Protein AF-A0A501X7D6-F1 (afdb_monomer_lite)

Sequence (62 aa):
MARRLSYDMTVRKDGDIWTIWGLGVERDGKVFCHLASQTRFRKQRNGEVPIQQNDWVKGTKD

Radius of gyration: 12.33 Å; chains: 1; bounding box: 19×28×35 Å

Structure (mmCIF, N/CA/C/O backbone):
data_AF-A0A501X7D6-F1
#
_entry.id   AF-A0A501X7D6-F1
#
loop_
_atom_site.group_PDB
_atom_site.id
_atom_site.type_symbol
_atom_site.label_atom_id
_atom_site.label_alt_id
_atom_site.label_comp_id
_atom_site.label_asym_id
_atom_site.label_entity_id
_atom_site.label_seq_id
_atom_site.pdbx_PDB_ins_code
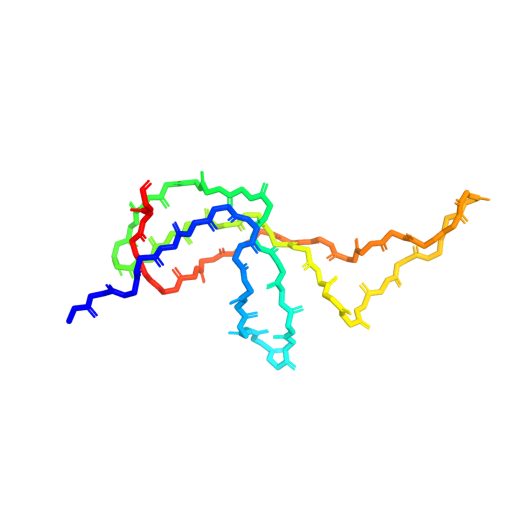_atom_site.Cartn_x
_atom_site.Cartn_y
_atom_site.Cartn_z
_atom_site.occupancy
_atom_site.B_iso_or_equiv
_atom_site.auth_seq_id
_atom_site.auth_comp_id
_atom_site.auth_asym_id
_atom_site.auth_atom_id
_atom_site.pdbx_PDB_model_num
ATOM 1 N N . MET A 1 1 ? -1.605 -12.881 -16.392 1.00 64.94 1 MET A N 1
ATOM 2 C CA . MET A 1 1 ? -1.804 -11.418 -16.461 1.00 64.94 1 MET A CA 1
ATOM 3 C C . MET A 1 1 ? -1.403 -10.818 -15.124 1.00 64.94 1 MET A C 1
ATOM 5 O O . MET A 1 1 ? -1.823 -11.349 -14.101 1.00 64.94 1 MET A O 1
ATOM 9 N N . ALA A 1 2 ? -0.548 -9.793 -15.108 1.00 78.62 2 ALA A N 1
ATOM 10 C CA . ALA A 1 2 ? -0.274 -9.055 -13.876 1.00 78.62 2 ALA A CA 1
ATOM 11 C C . ALA A 1 2 ? -1.543 -8.295 -13.451 1.00 78.62 2 ALA A C 1
ATOM 13 O O . ALA A 1 2 ? -2.289 -7.820 -14.305 1.00 78.62 2 ALA A O 1
ATOM 14 N N . ARG A 1 3 ? -1.819 -8.227 -12.143 1.00 92.56 3 ARG A N 1
ATOM 15 C CA . ARG A 1 3 ? -2.939 -7.440 -11.607 1.00 92.56 3 ARG A CA 1
ATOM 16 C C . ARG A 1 3 ? -2.661 -5.964 -11.888 1.00 92.56 3 ARG A C 1
ATOM 18 O O . ARG A 1 3 ? -1.579 -5.495 -11.540 1.00 92.56 3 ARG A O 1
ATOM 25 N N . ARG A 1 4 ? -3.620 -5.260 -12.487 1.00 96.12 4 ARG A N 1
ATOM 26 C CA . ARG A 1 4 ? -3.535 -3.812 -12.682 1.00 96.12 4 ARG A CA 1
ATOM 27 C C . ARG A 1 4 ? -3.893 -3.100 -11.371 1.00 96.12 4 ARG A C 1
ATOM 29 O O . ARG A 1 4 ? -4.785 -3.563 -10.659 1.00 96.12 4 ARG A O 1
ATOM 36 N N . LEU A 1 5 ? -3.101 -2.104 -10.991 1.00 97.44 5 LEU A N 1
ATOM 37 C CA . LEU A 1 5 ? -3.146 -1.397 -9.717 1.00 97.44 5 LEU A CA 1
ATOM 38 C C . LEU A 1 5 ? -3.569 0.046 -9.962 1.00 97.44 5 LEU A C 1
ATOM 40 O O . LEU A 1 5 ? -2.893 0.769 -10.690 1.00 97.44 5 LEU A O 1
ATOM 44 N N . SER A 1 6 ? -4.636 0.468 -9.296 1.00 97.38 6 SER A N 1
ATOM 45 C CA . SER A 1 6 ? -5.185 1.817 -9.396 1.00 97.38 6 SER A CA 1
ATOM 46 C C . SER A 1 6 ? -5.081 2.567 -8.066 1.00 97.38 6 SER A C 1
ATOM 48 O O . SER A 1 6 ? -4.842 1.981 -7.005 1.00 97.38 6 SER A O 1
ATOM 50 N N . TYR A 1 7 ? -5.293 3.881 -8.118 1.00 96.69 7 TYR A N 1
ATOM 51 C CA . TYR A 1 7 ? -5.545 4.691 -6.926 1.00 96.69 7 TYR A CA 1
ATOM 52 C C . TYR A 1 7 ? -6.799 4.185 -6.182 1.00 96.69 7 TYR A C 1
ATOM 54 O O . TYR A 1 7 ? -7.674 3.575 -6.799 1.00 96.69 7 TYR A O 1
ATOM 62 N N . ASP A 1 8 ? -6.852 4.379 -4.862 1.00 97.25 8 ASP A N 1
ATOM 63 C CA . ASP A 1 8 ? -7.901 3.926 -3.926 1.00 97.25 8 ASP A CA 1
ATOM 64 C C . ASP A 1 8 ? -8.161 2.411 -3.880 1.00 97.25 8 ASP A C 1
ATOM 66 O O . ASP A 1 8 ? -9.046 1.915 -3.177 1.00 97.25 8 ASP A O 1
ATOM 70 N N . MET A 1 9 ? -7.343 1.630 -4.577 1.00 97.81 9 MET A N 1
ATOM 71 C CA . MET A 1 9 ? -7.475 0.187 -4.608 1.00 97.81 9 MET A CA 1
ATOM 72 C C . MET A 1 9 ? -7.095 -0.444 -3.272 1.00 97.81 9 MET A C 1
ATOM 74 O O . MET A 1 9 ? -6.079 -0.104 -2.665 1.00 97.81 9 MET A O 1
ATOM 78 N N . THR A 1 10 ? -7.876 -1.440 -2.848 1.00 98.19 10 THR A N 1
ATOM 79 C CA . THR A 1 10 ? -7.572 -2.222 -1.647 1.00 98.19 10 THR A CA 1
ATOM 80 C C . THR A 1 10 ? -6.646 -3.402 -1.962 1.00 98.19 10 THR A C 1
ATOM 82 O O . THR A 1 10 ? -6.885 -4.208 -2.876 1.00 98.19 10 THR A O 1
ATOM 85 N N . VAL A 1 11 ? -5.580 -3.535 -1.172 1.00 97.25 11 VAL A N 1
ATOM 86 C CA . VAL A 1 11 ? -4.590 -4.611 -1.273 1.00 97.25 11 VAL A CA 1
ATOM 87 C C . VAL A 1 11 ? -4.295 -5.224 0.094 1.00 97.25 11 VAL A C 1
ATOM 89 O O . VAL A 1 11 ? -4.341 -4.552 1.117 1.00 97.25 11 VAL A O 1
ATOM 92 N N . ARG A 1 12 ? -3.985 -6.525 0.110 1.00 96.56 12 ARG A N 1
ATOM 93 C CA . ARG A 1 12 ? -3.498 -7.225 1.304 1.00 96.56 12 ARG A CA 1
ATOM 94 C C . ARG A 1 12 ? -1.989 -7.362 1.227 1.00 96.56 12 ARG A C 1
ATOM 96 O O . ARG A 1 12 ? -1.480 -7.820 0.203 1.00 96.56 12 ARG A O 1
ATOM 103 N N . LYS A 1 13 ? -1.292 -6.976 2.291 1.00 93.00 13 LYS A N 1
ATOM 104 C CA . LYS A 1 13 ? 0.168 -7.020 2.366 1.00 93.00 13 LYS A CA 1
ATOM 105 C C . LYS A 1 13 ? 0.634 -7.041 3.817 1.00 93.00 13 LYS A C 1
ATOM 107 O O . LYS A 1 13 ? 0.101 -6.310 4.644 1.00 93.00 13 LYS A O 1
ATOM 112 N N . ASP A 1 14 ? 1.618 -7.895 4.097 1.00 91.69 14 ASP A N 1
ATOM 113 C CA . ASP A 1 14 ? 2.248 -8.063 5.415 1.00 91.69 14 ASP A CA 1
ATOM 114 C C . ASP A 1 14 ? 1.230 -8.327 6.540 1.00 91.69 14 ASP A C 1
ATOM 116 O O . ASP A 1 14 ? 1.339 -7.807 7.645 1.00 91.69 14 ASP A O 1
ATOM 120 N N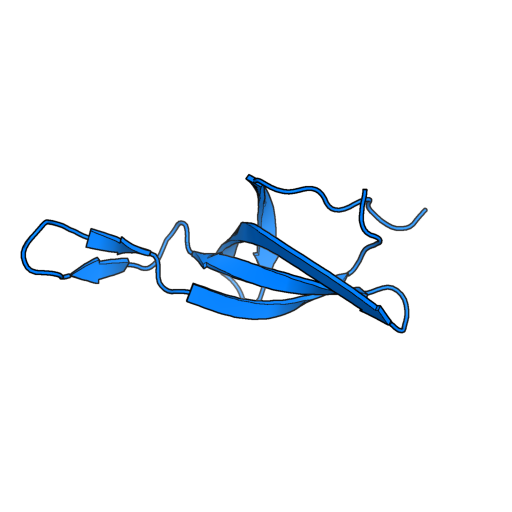 . GLY A 1 15 ? 0.197 -9.121 6.229 1.00 93.00 15 GLY A N 1
ATOM 121 C CA . GLY A 1 15 ? -0.891 -9.455 7.155 1.00 93.00 15 GLY A CA 1
ATOM 122 C C . GLY A 1 15 ? -1.925 -8.345 7.378 1.00 93.00 15 GLY A C 1
ATOM 123 O O . GLY A 1 15 ? -2.863 -8.554 8.139 1.00 93.00 15 GLY A O 1
ATOM 124 N N . ASP A 1 16 ? 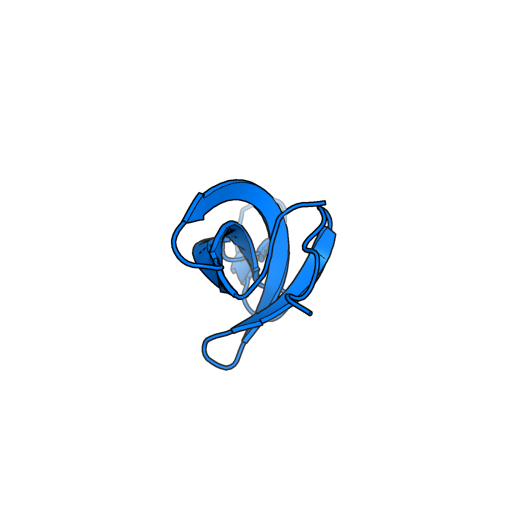-1.796 -7.202 6.702 1.00 95.62 16 ASP A N 1
ATOM 125 C CA . ASP A 1 16 ? -2.676 -6.038 6.837 1.00 95.62 16 ASP A CA 1
ATOM 126 C C . ASP A 1 16 ? -3.418 -5.720 5.519 1.00 95.62 16 ASP A C 1
ATOM 128 O O . ASP A 1 16 ? -3.099 -6.246 4.444 1.00 95.62 16 ASP A O 1
ATOM 132 N N . ILE A 1 17 ? -4.440 -4.872 5.612 1.00 98.12 17 ILE A N 1
ATOM 133 C CA . ILE A 1 17 ? -5.254 -4.349 4.519 1.00 98.12 17 ILE A CA 1
ATOM 134 C C . ILE A 1 17 ? -4.898 -2.877 4.318 1.00 98.12 17 ILE A C 1
ATOM 136 O O . ILE A 1 17 ? -4.939 -2.079 5.252 1.00 98.12 17 ILE A O 1
ATOM 140 N N . TRP A 1 18 ? -4.584 -2.520 3.079 1.00 98.50 18 TRP A N 1
ATOM 141 C CA . TRP A 1 18 ? -4.119 -1.193 2.704 1.00 98.50 18 TRP A CA 1
ATOM 142 C C . TRP A 1 18 ? -4.939 -0.626 1.555 1.00 98.50 18 TRP A C 1
ATOM 144 O O . TRP A 1 18 ? -5.296 -1.354 0.628 1.00 98.50 18 TRP A O 1
ATOM 154 N N . THR A 1 19 ? -5.152 0.683 1.579 1.00 98.56 19 THR A N 1
ATOM 155 C CA . THR A 1 19 ? -5.590 1.471 0.425 1.00 98.56 19 THR A CA 1
ATOM 156 C C . THR A 1 19 ? -4.366 2.052 -0.277 1.00 98.56 19 THR A C 1
ATOM 158 O O . THR A 1 19 ? -3.470 2.588 0.381 1.00 98.56 19 THR A O 1
ATOM 161 N N . ILE A 1 20 ? -4.315 1.964 -1.607 1.00 98.44 20 ILE A N 1
ATOM 162 C CA . ILE A 1 20 ? -3.290 2.640 -2.410 1.00 98.44 20 ILE A CA 1
ATOM 163 C C . ILE A 1 20 ? -3.629 4.131 -2.505 1.00 98.44 20 ILE A C 1
ATOM 165 O O . ILE A 1 20 ? -4.593 4.513 -3.156 1.00 98.44 20 ILE A O 1
ATOM 169 N N . TRP A 1 21 ? -2.803 4.975 -1.896 1.00 98.44 21 TRP A N 1
ATOM 170 C CA . TRP A 1 21 ? -2.887 6.442 -1.954 1.00 98.44 21 TRP A CA 1
ATOM 171 C C . TRP A 1 21 ? -1.898 7.064 -2.941 1.00 98.44 21 TRP A C 1
ATOM 173 O O . TRP A 1 21 ? -1.797 8.285 -3.041 1.00 98.44 21 TRP A O 1
ATOM 183 N N . GLY A 1 22 ? -1.119 6.251 -3.647 1.00 98.06 22 GLY A N 1
ATOM 184 C CA . GLY A 1 22 ? -0.193 6.732 -4.661 1.00 98.06 22 GLY A CA 1
ATOM 185 C C . GLY A 1 22 ? 0.446 5.587 -5.428 1.00 98.06 22 GLY A C 1
ATOM 186 O O . GLY A 1 22 ? 0.801 4.561 -4.846 1.00 98.06 22 GLY A O 1
ATOM 187 N N . LEU A 1 23 ? 0.602 5.785 -6.734 1.00 98.19 23 LEU A N 1
ATOM 188 C CA . LEU A 1 23 ? 1.286 4.872 -7.642 1.00 98.19 23 LEU A CA 1
ATOM 189 C C . LEU A 1 23 ? 2.591 5.528 -8.093 1.00 98.19 23 LEU A C 1
ATOM 191 O O . LEU A 1 23 ? 2.582 6.604 -8.686 1.00 98.19 23 LEU A O 1
ATOM 195 N N . GLY A 1 24 ? 3.708 4.889 -7.776 1.00 97.19 24 GLY A N 1
ATOM 196 C CA . GLY A 1 24 ? 5.043 5.318 -8.159 1.00 97.19 24 GLY A CA 1
ATOM 197 C C . GLY A 1 24 ? 5.576 4.554 -9.368 1.00 97.19 24 GLY A C 1
ATOM 198 O O . GLY A 1 24 ? 4.854 4.212 -10.304 1.00 97.19 24 GLY A O 1
ATOM 199 N N . VAL A 1 25 ? 6.885 4.306 -9.347 1.00 97.44 25 VAL A N 1
ATOM 200 C CA . VAL A 1 25 ? 7.602 3.617 -10.425 1.00 97.44 25 VAL A CA 1
ATOM 201 C C . VAL A 1 25 ? 7.231 2.131 -10.505 1.00 97.44 25 VAL A C 1
ATOM 203 O O . VAL A 1 25 ? 6.956 1.486 -9.491 1.00 97.44 25 VAL A O 1
ATOM 206 N N . GLU A 1 26 ? 7.273 1.585 -11.720 1.00 97.38 26 GLU A N 1
ATOM 207 C CA . GLU A 1 26 ? 7.177 0.152 -11.989 1.00 97.38 26 GLU A CA 1
ATOM 208 C C . GLU A 1 26 ? 8.558 -0.473 -12.131 1.00 97.38 26 GLU A C 1
ATOM 210 O O . GLU A 1 26 ? 9.413 0.044 -12.852 1.00 97.38 26 GLU A O 1
ATOM 215 N N . ARG A 1 27 ? 8.770 -1.613 -11.476 1.00 96.75 27 ARG A N 1
ATOM 216 C CA . ARG A 1 27 ? 10.000 -2.391 -11.597 1.00 96.75 27 ARG A CA 1
ATOM 217 C C . ARG A 1 27 ? 9.732 -3.860 -11.291 1.00 96.75 27 ARG A C 1
ATOM 219 O O . ARG A 1 27 ? 9.070 -4.176 -10.307 1.00 96.75 27 ARG A O 1
ATOM 226 N N . ASP A 1 28 ? 10.250 -4.756 -12.130 1.00 95.56 28 ASP A N 1
ATOM 227 C CA . ASP A 1 28 ? 10.233 -6.209 -11.903 1.00 95.56 28 ASP A CA 1
ATOM 228 C C . ASP A 1 28 ? 8.828 -6.772 -11.568 1.00 95.56 28 ASP A C 1
ATOM 230 O O . ASP A 1 28 ? 8.656 -7.610 -10.680 1.00 95.56 28 ASP A O 1
ATOM 234 N N . GLY A 1 29 ? 7.792 -6.279 -12.263 1.00 95.50 29 GLY A N 1
ATOM 235 C CA . GLY A 1 29 ? 6.396 -6.701 -12.066 1.00 95.50 29 GLY A CA 1
ATOM 236 C C . GLY A 1 29 ? 5.763 -6.226 -10.751 1.00 95.50 29 GLY A C 1
ATOM 237 O O . GLY A 1 29 ? 4.825 -6.858 -10.247 1.00 95.50 29 GLY A O 1
ATOM 238 N N . LYS A 1 30 ? 6.299 -5.150 -10.169 1.00 97.19 30 LYS A N 1
ATOM 239 C CA . LYS A 1 30 ? 5.780 -4.483 -8.975 1.00 97.19 30 LYS A CA 1
ATOM 240 C C . LYS A 1 30 ? 5.678 -2.976 -9.208 1.00 97.19 30 LYS A C 1
ATOM 242 O O . LYS A 1 30 ? 6.480 -2.405 -9.943 1.00 97.19 30 LYS A O 1
ATOM 247 N N . VAL A 1 31 ? 4.744 -2.336 -8.515 1.00 97.94 31 VAL A N 1
ATOM 248 C CA . VAL A 1 31 ? 4.610 -0.876 -8.427 1.00 97.94 31 VAL A CA 1
ATOM 249 C C . VAL A 1 31 ? 5.035 -0.441 -7.031 1.00 97.94 31 VAL A C 1
ATOM 251 O O . VAL A 1 31 ? 4.628 -1.055 -6.044 1.00 97.94 31 VAL A O 1
ATOM 254 N N . PHE A 1 32 ? 5.852 0.603 -6.927 1.00 98.12 32 PHE A N 1
ATOM 255 C CA . PHE A 1 32 ? 6.129 1.245 -5.645 1.00 98.12 32 PHE A CA 1
ATOM 256 C C . PHE A 1 32 ? 4.917 2.086 -5.239 1.00 98.12 32 PHE A C 1
ATOM 258 O O . PHE A 1 32 ? 4.577 3.040 -5.934 1.00 98.12 32 PHE A O 1
ATOM 265 N N . CYS A 1 33 ? 4.240 1.731 -4.152 1.00 98.31 33 CYS A N 1
ATOM 266 C CA . CYS A 1 33 ? 2.977 2.344 -3.754 1.00 98.31 33 CYS A CA 1
ATOM 267 C C . CYS A 1 33 ? 3.106 3.095 -2.432 1.00 98.31 33 CYS A C 1
ATOM 269 O O . CYS A 1 33 ? 3.745 2.606 -1.500 1.00 98.31 33 CYS A O 1
ATOM 271 N N . HIS A 1 34 ? 2.407 4.225 -2.333 1.00 98.50 34 HIS A N 1
ATOM 272 C CA . HIS A 1 34 ? 2.080 4.837 -1.051 1.00 98.50 34 HIS A CA 1
ATOM 273 C C . HIS A 1 34 ? 0.815 4.166 -0.509 1.00 98.50 34 HIS A C 1
ATOM 275 O O . HIS A 1 34 ? -0.218 4.141 -1.179 1.00 98.50 34 HIS A O 1
ATOM 281 N N . LEU A 1 35 ? 0.910 3.576 0.676 1.00 98.50 35 LEU A N 1
ATOM 282 C CA . LEU A 1 35 ? -0.107 2.723 1.273 1.00 98.50 35 LEU A CA 1
ATOM 283 C C . LEU A 1 35 ? -0.602 3.338 2.581 1.00 98.50 35 LEU A C 1
ATOM 285 O O . LEU A 1 35 ? 0.208 3.715 3.425 1.00 98.50 35 LEU A O 1
ATOM 289 N N . ALA A 1 36 ? -1.918 3.358 2.780 1.00 98.44 36 ALA A N 1
ATOM 290 C CA . ALA A 1 36 ? -2.554 3.711 4.047 1.00 98.44 36 ALA A CA 1
ATOM 291 C C . ALA A 1 36 ? -3.307 2.508 4.623 1.00 98.44 36 ALA A C 1
ATOM 293 O O . ALA A 1 36 ? -4.104 1.878 3.927 1.00 98.44 36 ALA A O 1
ATOM 294 N N . SER A 1 37 ? -3.015 2.151 5.872 1.00 98.00 37 SER A N 1
ATOM 295 C CA . SER A 1 37 ? -3.621 0.996 6.537 1.00 98.00 37 SER A CA 1
ATOM 296 C C . SER A 1 37 ? -5.104 1.250 6.790 1.00 98.00 37 SER A C 1
ATOM 298 O O . SER A 1 37 ? -5.500 2.349 7.170 1.00 98.00 37 SER A O 1
ATOM 300 N N . GLN A 1 38 ? -5.921 0.216 6.608 1.00 98.06 38 GLN A N 1
ATOM 301 C CA . GLN A 1 38 ? -7.337 0.228 6.975 1.00 98.06 38 GLN A CA 1
ATOM 302 C C . GLN A 1 38 ? -7.585 -0.330 8.383 1.00 98.06 38 GLN A C 1
ATOM 304 O O . GLN A 1 38 ? -8.710 -0.261 8.871 1.00 98.06 38 GLN A O 1
ATOM 309 N N . THR A 1 39 ? -6.567 -0.897 9.038 1.00 97.44 39 THR A N 1
ATOM 310 C CA . THR A 1 39 ? -6.724 -1.552 10.350 1.00 97.44 39 THR A CA 1
ATOM 311 C C . THR A 1 39 ? -5.901 -0.902 11.460 1.00 97.44 39 THR A C 1
ATOM 313 O O . THR A 1 39 ? -6.173 -1.130 12.638 1.00 97.44 39 THR A O 1
ATOM 316 N N . ARG A 1 40 ? -4.903 -0.079 11.113 1.00 97.25 40 ARG A N 1
ATOM 317 C CA . ARG A 1 40 ? -3.991 0.558 12.0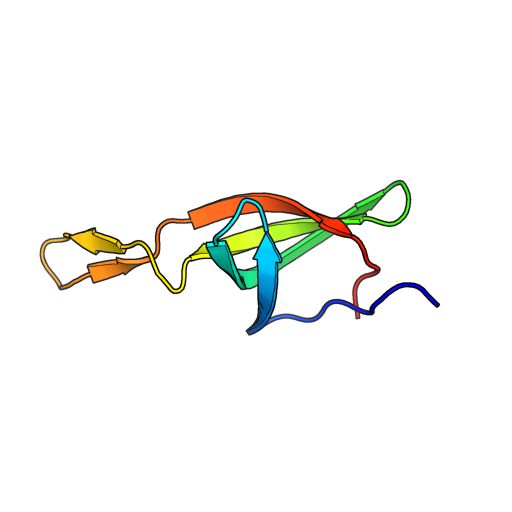68 1.00 97.25 40 ARG A CA 1
ATOM 318 C C . ARG A 1 40 ? -4.027 2.069 11.933 1.00 97.25 40 ARG A C 1
ATOM 320 O O . ARG A 1 40 ? -3.797 2.618 10.856 1.00 97.25 40 ARG A O 1
ATOM 327 N N . PHE A 1 41 ? -4.215 2.735 13.067 1.00 97.56 41 PHE A N 1
ATOM 328 C CA . PHE A 1 41 ? -4.362 4.182 13.139 1.00 97.56 41 PHE A CA 1
ATOM 329 C C . PHE A 1 41 ? -3.477 4.779 14.232 1.00 97.56 41 PHE A C 1
ATOM 331 O O . PHE A 1 41 ? -3.199 4.152 15.255 1.00 97.56 41 PHE A O 1
ATOM 338 N N . ARG A 1 42 ? -3.035 6.018 14.014 1.00 96.88 42 ARG A N 1
ATOM 339 C CA . ARG A 1 42 ? -2.370 6.853 15.014 1.00 96.88 42 ARG A CA 1
ATOM 340 C C . ARG A 1 42 ? -3.342 7.921 15.494 1.00 96.88 42 ARG A C 1
ATOM 342 O O . ARG A 1 42 ? -3.885 8.677 14.689 1.00 96.88 42 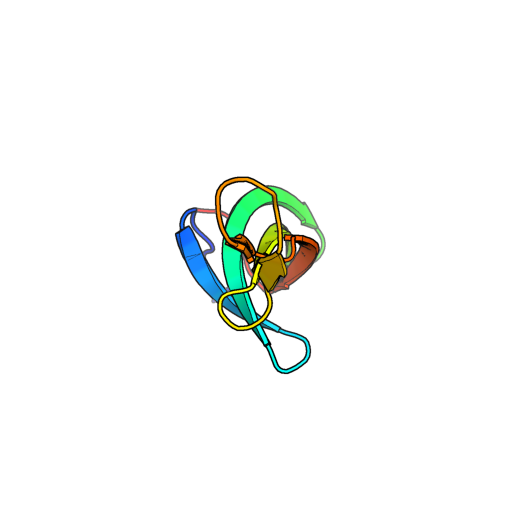ARG A O 1
ATOM 349 N N . LYS A 1 43 ? -3.484 8.045 16.812 1.00 97.38 43 LYS A N 1
ATOM 350 C CA . LYS A 1 43 ? -4.265 9.118 17.431 1.00 97.38 43 LYS A CA 1
ATOM 351 C C . LYS A 1 43 ? -3.574 10.474 17.251 1.00 97.38 43 LYS A C 1
ATOM 353 O O . LYS A 1 43 ? -2.381 10.614 17.517 1.00 97.38 43 LYS A O 1
ATOM 358 N N . GLN A 1 44 ? -4.330 11.472 16.810 1.00 96.00 44 GLN A N 1
ATOM 359 C CA . GLN A 1 44 ? -3.931 12.872 16.668 1.00 96.00 44 GLN A CA 1
ATOM 360 C C . GLN A 1 44 ? -4.932 13.783 17.399 1.00 96.00 44 GLN A C 1
ATOM 362 O O . GLN A 1 44 ? -5.950 13.328 17.920 1.00 96.00 44 GLN A O 1
ATOM 367 N N . ARG A 1 45 ? -4.642 15.091 17.468 1.00 95.81 45 ARG A N 1
ATOM 368 C CA . ARG A 1 45 ? -5.501 16.072 18.161 1.00 95.81 45 ARG A CA 1
ATOM 369 C C . ARG A 1 45 ? -6.915 16.147 17.568 1.00 95.81 45 ARG A C 1
ATOM 371 O O . ARG A 1 45 ? -7.858 16.418 18.299 1.00 95.81 45 ARG A O 1
ATOM 378 N N . ASN A 1 46 ? -7.047 15.937 16.263 1.00 95.81 46 ASN A N 1
ATOM 379 C CA . ASN A 1 46 ? -8.277 16.094 15.485 1.00 95.81 46 ASN A CA 1
ATOM 380 C C . ASN A 1 46 ? -8.904 14.759 15.043 1.00 95.81 46 ASN A C 1
ATOM 382 O O . ASN A 1 46 ? -9.720 14.754 14.128 1.00 95.81 46 ASN A O 1
ATOM 386 N N . GLY A 1 47 ? -8.532 13.641 15.671 1.00 95.44 47 GLY A N 1
ATOM 387 C CA . GLY A 1 47 ? -9.053 12.317 15.337 1.00 95.44 47 GLY A CA 1
ATOM 388 C C . GLY A 1 47 ? -7.946 11.305 15.085 1.00 95.44 47 GLY A C 1
ATOM 389 O O . GLY A 1 47 ? -6.820 11.453 15.560 1.00 95.44 47 GLY A O 1
ATOM 390 N N . GLU A 1 48 ? -8.281 10.251 14.357 1.00 97.19 48 GLU A N 1
ATOM 391 C CA . GLU A 1 48 ? -7.361 9.173 14.019 1.00 97.19 48 GLU A CA 1
ATOM 392 C C . GLU A 1 48 ? -6.932 9.288 12.558 1.00 97.19 48 GLU A C 1
ATOM 394 O O . GLU A 1 48 ? -7.744 9.564 11.677 1.00 97.19 48 GLU A O 1
ATOM 399 N N . VAL A 1 49 ? -5.639 9.090 12.303 1.00 96.44 49 VAL A N 1
ATOM 400 C CA . VAL A 1 49 ? -5.076 9.049 10.948 1.00 96.44 49 VAL A CA 1
ATOM 401 C C . VAL A 1 49 ? -4.545 7.643 10.678 1.00 96.44 49 VAL A C 1
ATOM 403 O O . VAL A 1 49 ? -3.929 7.062 11.578 1.00 96.44 49 VAL A O 1
ATOM 406 N N . PRO A 1 50 ? -4.748 7.065 9.483 1.00 97.44 50 PRO A N 1
ATOM 407 C CA . PRO A 1 50 ? -4.201 5.752 9.173 1.00 97.44 50 PRO A CA 1
ATOM 408 C C . PRO A 1 50 ? -2.673 5.767 9.219 1.00 97.44 50 PRO A C 1
ATOM 410 O O . PRO A 1 50 ? -2.021 6.755 8.857 1.00 97.44 50 PRO A O 1
ATOM 413 N N . ILE A 1 51 ? -2.095 4.647 9.651 1.00 97.44 51 ILE A N 1
ATOM 414 C CA . ILE A 1 51 ? -0.663 4.398 9.494 1.00 97.44 51 ILE A CA 1
ATOM 415 C C . ILE A 1 51 ? -0.350 4.310 8.001 1.00 97.44 51 ILE A C 1
ATOM 417 O O . ILE A 1 51 ? -1.035 3.611 7.258 1.00 97.44 51 ILE A O 1
ATOM 421 N N . GLN A 1 52 ? 0.692 5.019 7.574 1.00 97.38 52 GLN A N 1
ATOM 422 C CA . GLN A 1 52 ? 1.123 5.096 6.181 1.00 97.38 52 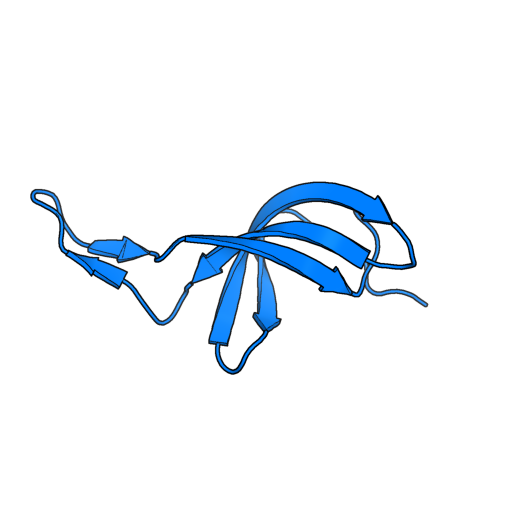GLN A CA 1
ATOM 423 C C . GLN A 1 52 ? 2.498 4.452 6.003 1.00 97.38 52 GLN A C 1
ATOM 425 O O . GLN A 1 52 ? 3.338 4.524 6.902 1.00 97.38 52 GLN A O 1
ATOM 430 N N . GLN A 1 53 ? 2.737 3.845 4.841 1.00 97.62 53 GLN A N 1
ATOM 431 C CA . GLN A 1 53 ? 4.049 3.332 4.442 1.00 97.62 53 GLN A CA 1
ATOM 432 C C . GLN A 1 53 ? 4.229 3.392 2.924 1.00 97.62 53 GLN A C 1
ATOM 434 O O . GLN A 1 53 ? 3.249 3.427 2.184 1.00 97.62 53 GLN A O 1
ATOM 439 N N . ASN A 1 54 ? 5.474 3.342 2.454 1.00 98.00 54 ASN A N 1
ATOM 440 C CA . ASN A 1 54 ? 5.759 3.094 1.044 1.00 98.00 54 ASN A CA 1
ATOM 441 C C . ASN A 1 54 ? 6.332 1.691 0.879 1.00 98.00 54 ASN A C 1
ATOM 443 O O . ASN A 1 54 ? 7.263 1.332 1.599 1.00 98.00 54 ASN A O 1
ATOM 447 N N . ASP A 1 55 ? 5.797 0.911 -0.058 1.00 98.00 55 ASP A N 1
ATOM 448 C CA . ASP A 1 55 ? 6.335 -0.415 -0.363 1.00 98.00 55 ASP A CA 1
ATOM 449 C C . ASP A 1 55 ? 5.937 -0.897 -1.767 1.00 98.00 55 ASP A C 1
ATOM 451 O O . ASP A 1 55 ? 5.026 -0.371 -2.406 1.00 98.00 55 ASP A O 1
ATOM 455 N N . TRP A 1 56 ? 6.619 -1.929 -2.250 1.00 97.50 56 TRP A N 1
ATOM 456 C CA . TRP A 1 56 ? 6.365 -2.577 -3.524 1.00 97.50 56 TRP A CA 1
ATOM 457 C C . TRP A 1 56 ? 5.156 -3.513 -3.456 1.00 97.50 56 TRP A C 1
ATOM 459 O O . TRP A 1 56 ? 5.118 -4.470 -2.676 1.00 97.50 56 TRP A O 1
ATOM 469 N N . VAL A 1 57 ? 4.197 -3.298 -4.353 1.00 96.88 57 VAL A N 1
ATOM 470 C CA . VAL A 1 57 ? 3.010 -4.141 -4.531 1.00 96.88 57 VAL A CA 1
ATOM 471 C C . VAL A 1 57 ? 3.096 -4.852 -5.875 1.00 96.88 57 VAL A C 1
ATOM 473 O O . VAL A 1 57 ? 3.370 -4.238 -6.901 1.00 96.88 57 VAL A O 1
ATOM 476 N N . LYS A 1 58 ? 2.866 -6.169 -5.888 1.00 96.50 58 LYS A N 1
ATOM 477 C CA . LYS A 1 58 ? 2.885 -6.968 -7.121 1.00 96.50 58 LYS A CA 1
ATOM 478 C C . LYS A 1 58 ? 1.749 -6.545 -8.054 1.00 96.50 58 LYS A C 1
ATOM 480 O O . LYS A 1 58 ? 0.581 -6.633 -7.676 1.00 96.50 58 LYS A O 1
ATOM 485 N N . GLY A 1 59 ? 2.101 -6.165 -9.277 1.00 95.56 59 GLY A N 1
ATOM 486 C CA . GLY A 1 59 ? 1.169 -5.661 -10.275 1.00 95.56 59 GLY A CA 1
ATOM 487 C C . GLY A 1 59 ? 1.818 -4.657 -11.221 1.00 95.56 59 GLY A C 1
ATOM 488 O O . GLY A 1 59 ? 3.022 -4.415 -11.152 1.00 95.56 59 GLY A O 1
ATOM 489 N N . THR A 1 60 ? 0.995 -4.092 -12.092 1.00 96.06 60 THR A N 1
ATOM 490 C CA . THR A 1 60 ? 1.330 -2.972 -12.982 1.00 96.06 60 THR A CA 1
ATOM 491 C C . THR A 1 60 ? 0.350 -1.835 -12.724 1.00 96.06 60 THR A C 1
ATOM 493 O O . THR A 1 60 ? -0.785 -2.104 -12.353 1.00 96.06 60 THR A O 1
ATOM 496 N N . LYS A 1 61 ? 0.741 -0.581 -12.892 1.00 91.69 61 LYS A N 1
ATOM 497 C CA . LYS A 1 61 ? -0.116 0.591 -12.737 1.00 91.69 61 LYS A CA 1
ATOM 498 C C . LYS A 1 61 ? -1.182 0.641 -13.837 1.00 91.69 61 LYS A C 1
ATOM 500 O O . LYS A 1 61 ? -0.932 0.212 -14.968 1.00 91.69 61 LYS A O 1
ATOM 505 N N . ASP A 1 62 ? -2.363 1.131 -13.471 1.00 85.62 62 ASP A N 1
ATOM 506 C CA . ASP A 1 62 ? -3.427 1.493 -14.411 1.00 85.62 62 ASP A CA 1
ATOM 507 C C . ASP A 1 62 ? -3.091 2.727 -15.254 1.00 85.62 62 ASP A C 1
ATOM 509 O O . ASP A 1 62 ? -2.423 3.651 -14.737 1.00 85.62 62 ASP A O 1
#

Foldseek 3Di:
DWDEDEAQDWDDDPNFIWGFNDWDDDDPQWTWTWTFTPPAWDDDPVGTGTDIDTDIDHGHYD

pLDDT: mean 95.87, std 5.04, range [64.94, 98.56]

Secondary structure (DSSP, 8-state):
-PPEE-TT-EEEETTEEEEEEEEEEEETTEEEEEEEEEEEEEEETTEEEEEEEEEEEESEE-